Protein AF-A0A1C5ZHC7-F1 (afdb_monomer)

Structure (mmCIF, N/CA/C/O backbone):
data_AF-A0A1C5ZHC7-F1
#
_entry.id   AF-A0A1C5ZHC7-F1
#
loop_
_atom_site.group_PDB
_atom_site.id
_atom_site.type_symbol
_atom_site.label_atom_id
_atom_site.label_alt_id
_atom_site.label_comp_id
_atom_site.label_asym_id
_atom_site.label_entity_id
_atom_site.label_seq_id
_atom_site.pdbx_PDB_ins_code
_atom_site.Cartn_x
_atom_site.Cartn_y
_atom_site.Cartn_z
_atom_site.occupancy
_atom_site.B_iso_or_equiv
_atom_site.auth_seq_id
_atom_site.auth_comp_id
_atom_site.auth_asym_id
_atom_site.auth_atom_id
_atom_site.pdbx_PDB_model_num
ATOM 1 N N . MET A 1 1 ? 1.760 9.933 -16.561 1.00 65.75 1 MET A N 1
ATOM 2 C CA . MET A 1 1 ? 1.036 8.722 -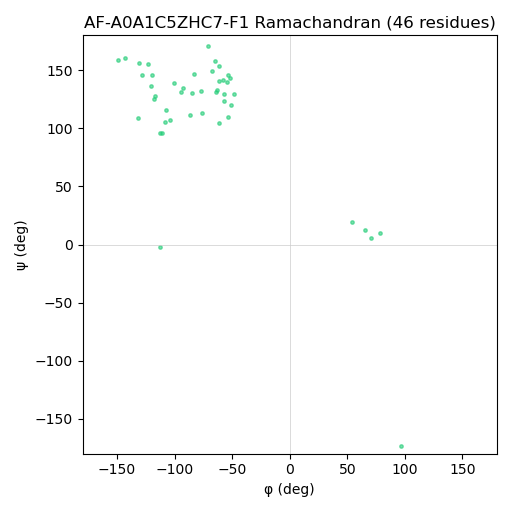16.121 1.00 65.75 1 MET A CA 1
ATOM 3 C C . MET A 1 1 ? 1.708 8.247 -14.845 1.00 65.75 1 MET A C 1
ATOM 5 O O . MET A 1 1 ? 2.876 7.889 -14.905 1.00 65.75 1 MET A O 1
ATOM 9 N N . ALA A 1 2 ? 1.058 8.368 -13.689 1.00 76.38 2 ALA A N 1
ATOM 10 C CA . ALA A 1 2 ? 1.626 7.841 -12.451 1.00 76.38 2 ALA A CA 1
ATOM 11 C C . ALA A 1 2 ? 1.269 6.354 -12.342 1.00 76.38 2 ALA A C 1
ATOM 13 O O . ALA A 1 2 ? 0.113 5.991 -12.540 1.00 76.38 2 ALA A O 1
ATOM 14 N N . THR A 1 3 ? 2.257 5.507 -12.063 1.00 91.69 3 THR A N 1
ATOM 15 C CA . THR A 1 3 ? 2.061 4.071 -11.822 1.00 91.69 3 THR A CA 1
ATOM 16 C C . THR A 1 3 ? 2.625 3.72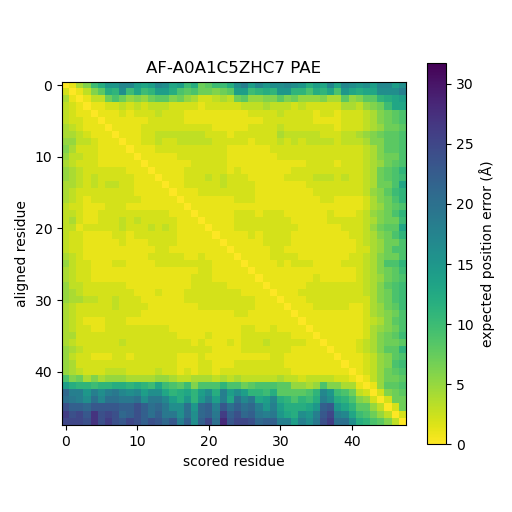2 -10.453 1.00 91.69 3 THR A C 1
ATOM 18 O O . THR A 1 3 ? 3.492 4.430 -9.946 1.00 91.69 3 THR A O 1
ATOM 21 N N . SER A 1 4 ? 2.123 2.656 -9.845 1.00 96.44 4 SER A N 1
ATOM 22 C CA . SER A 1 4 ? 2.708 2.067 -8.643 1.00 96.44 4 SER A CA 1
ATOM 23 C C . SER A 1 4 ? 2.889 0.579 -8.902 1.00 96.44 4 SER A C 1
ATOM 25 O O . SER A 1 4 ? 2.093 -0.024 -9.625 1.00 96.44 4 SER A O 1
ATOM 27 N N . ILE A 1 5 ? 3.940 -0.008 -8.339 1.0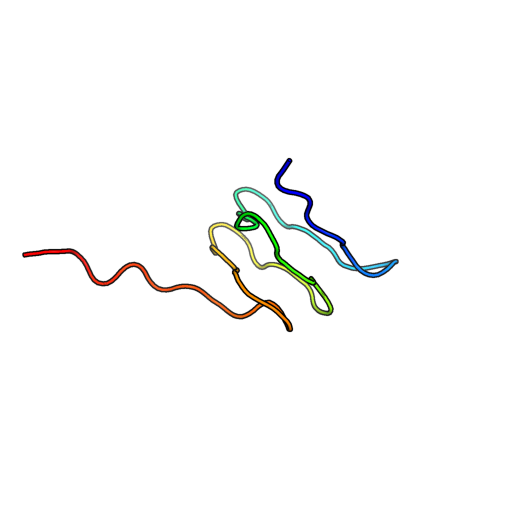0 97.69 5 ILE A N 1
ATOM 28 C CA . ILE A 1 5 ? 4.233 -1.436 -8.471 1.00 97.69 5 ILE A CA 1
ATOM 29 C C . ILE A 1 5 ? 4.261 -2.085 -7.093 1.00 97.69 5 ILE A C 1
ATOM 31 O O . ILE A 1 5 ? 4.818 -1.538 -6.141 1.00 97.69 5 ILE A O 1
ATOM 35 N N . ILE A 1 6 ? 3.643 -3.259 -6.997 1.00 97.75 6 ILE A N 1
ATOM 36 C CA . ILE A 1 6 ? 3.518 -4.031 -5.762 1.00 97.75 6 ILE A CA 1
ATOM 37 C C . ILE A 1 6 ? 4.231 -5.364 -5.973 1.00 97.75 6 ILE A C 1
ATOM 39 O O . ILE A 1 6 ? 3.958 -6.077 -6.941 1.00 97.75 6 ILE A O 1
ATOM 43 N N . ARG A 1 7 ? 5.182 -5.688 -5.090 1.00 97.94 7 ARG A N 1
ATOM 44 C CA . ARG A 1 7 ? 5.889 -6.973 -5.107 1.00 97.94 7 ARG A CA 1
ATOM 45 C C . ARG A 1 7 ? 4.882 -8.106 -4.905 1.00 97.94 7 ARG A C 1
ATOM 47 O O . ARG A 1 7 ? 3.985 -8.003 -4.077 1.00 97.94 7 ARG A O 1
ATOM 54 N N . ASN A 1 8 ? 5.068 -9.212 -5.624 1.00 97.88 8 ASN A N 1
ATOM 55 C CA . ASN A 1 8 ? 4.251 -10.407 -5.426 1.00 97.88 8 ASN A CA 1
ATOM 56 C C . ASN A 1 8 ? 4.211 -10.826 -3.942 1.00 97.88 8 ASN A C 1
ATOM 58 O O . ASN A 1 8 ? 5.231 -10.745 -3.248 1.00 97.88 8 ASN A O 1
ATOM 62 N N . GLN A 1 9 ? 3.046 -11.310 -3.503 1.00 97.81 9 GLN A N 1
ATOM 63 C CA . GLN A 1 9 ? 2.749 -11.754 -2.131 1.00 97.81 9 GLN A CA 1
ATOM 64 C C . GLN A 1 9 ? 2.771 -10.658 -1.053 1.00 97.81 9 GLN A C 1
ATOM 66 O O . GLN A 1 9 ? 2.743 -10.982 0.129 1.00 97.81 9 GLN A O 1
ATOM 71 N N . VAL A 1 10 ? 2.804 -9.382 -1.437 1.00 97.94 10 VAL A N 1
ATOM 72 C CA . VAL A 1 10 ? 2.537 -8.277 -0.509 1.00 97.94 10 VAL A CA 1
ATOM 73 C C . VAL A 1 10 ? 1.036 -8.164 -0.271 1.00 97.94 10 VAL A C 1
ATOM 75 O O . VAL A 1 10 ? 0.256 -8.136 -1.227 1.00 97.94 10 VAL A O 1
ATOM 78 N N . GLN A 1 11 ? 0.643 -8.057 0.993 1.00 98.06 11 GLN A N 1
ATOM 79 C CA . GLN A 1 11 ? -0.732 -7.784 1.389 1.00 98.06 11 GLN A CA 1
ATOM 80 C C . GLN A 1 11 ? -0.949 -6.281 1.559 1.00 98.06 11 GLN A C 1
ATOM 82 O O . GLN A 1 11 ? -0.138 -5.576 2.161 1.00 98.06 11 GLN A O 1
ATOM 87 N N . VAL A 1 12 ? -2.063 -5.794 1.018 1.00 97.50 12 VAL A N 1
ATOM 88 C CA . VAL A 1 12 ? -2.594 -4.467 1.330 1.00 97.50 12 VAL A CA 1
ATOM 89 C C . VAL A 1 12 ? -3.835 -4.696 2.172 1.00 97.50 12 VAL A C 1
ATOM 91 O O . VAL A 1 12 ? -4.849 -5.167 1.658 1.00 97.50 12 VAL A O 1
ATOM 94 N N . GLU A 1 13 ? -3.714 -4.442 3.472 1.00 98.12 13 GLU A N 1
ATOM 95 C CA . GLU A 1 13 ? -4.809 -4.622 4.421 1.00 98.12 13 GLU A CA 1
ATOM 96 C C . GLU A 1 13 ? -5.897 -3.553 4.233 1.00 98.12 13 GLU A C 1
ATOM 98 O O . GLU A 1 13 ? -5.747 -2.582 3.483 1.00 98.12 13 GLU A O 1
ATOM 103 N N . GLU A 1 14 ? -7.023 -3.734 4.921 1.00 97.88 14 GLU A N 1
ATOM 104 C CA . GLU A 1 14 ? -8.187 -2.865 4.786 1.00 97.88 14 GLU A CA 1
ATOM 105 C C . GLU A 1 14 ? -7.855 -1.393 5.082 1.00 97.88 14 GLU A C 1
ATOM 107 O O . GLU A 1 14 ? -7.231 -1.042 6.084 1.00 97.88 14 GLU A O 1
ATOM 112 N N . GLY A 1 15 ? -8.245 -0.511 4.160 1.00 95.38 15 GLY A N 1
ATOM 113 C CA . GLY A 1 15 ? -7.950 0.919 4.253 1.00 95.38 15 GLY A CA 1
ATOM 114 C C . GLY A 1 15 ? -6.477 1.296 4.038 1.00 95.38 15 GLY A C 1
ATOM 115 O O . GLY A 1 15 ? -6.141 2.470 4.192 1.00 95.38 15 GLY A O 1
ATOM 116 N N . GLY A 1 16 ? -5.597 0.352 3.681 1.00 96.56 16 GLY A N 1
ATOM 117 C CA . GLY A 1 16 ? -4.216 0.638 3.296 1.00 96.56 16 GLY A CA 1
ATOM 118 C C . GLY A 1 16 ? -4.144 1.489 2.021 1.00 96.56 16 GLY A C 1
ATOM 119 O O . GLY A 1 16 ? -4.812 1.205 1.027 1.00 96.56 16 GLY A O 1
ATOM 120 N N . PHE A 1 17 ? -3.322 2.541 2.029 1.00 95.88 17 PHE A N 1
ATOM 121 C CA . PHE A 1 17 ? -3.205 3.491 0.918 1.00 95.88 17 PHE A CA 1
ATOM 122 C C . PHE A 1 17 ? -1.798 3.483 0.315 1.00 95.88 17 PHE A C 1
ATOM 124 O O . PHE A 1 17 ? -0.810 3.684 1.018 1.00 95.88 17 PHE A O 1
ATOM 131 N N . VAL A 1 18 ? -1.698 3.318 -1.008 1.00 97.25 18 VAL A N 1
ATOM 132 C CA . VAL A 1 18 ? -0.427 3.354 -1.749 1.00 97.25 18 VAL A CA 1
ATOM 133 C C . VAL A 1 18 ? -0.339 4.646 -2.554 1.00 97.25 18 VAL A C 1
ATOM 135 O O . VAL A 1 18 ? -1.109 4.869 -3.487 1.00 97.25 18 VAL A O 1
ATOM 138 N N . GLY A 1 19 ? 0.633 5.491 -2.216 1.00 95.88 19 GLY A N 1
ATOM 139 C CA . GLY A 1 19 ? 0.913 6.721 -2.947 1.00 95.88 19 GLY A CA 1
ATOM 140 C C . GLY A 1 19 ? 1.310 6.461 -4.403 1.00 95.88 19 GLY A C 1
ATOM 141 O O . GLY A 1 19 ? 1.866 5.415 -4.748 1.0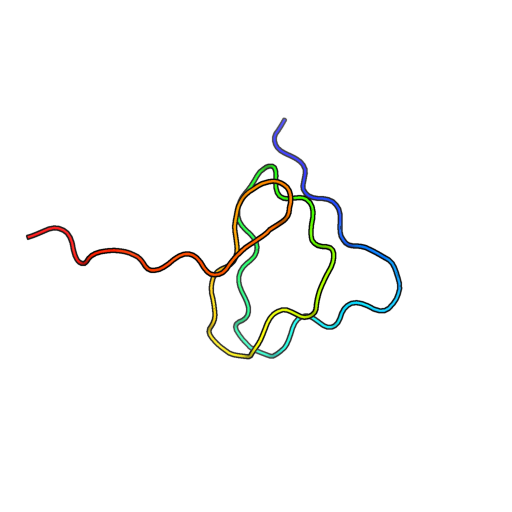0 95.88 19 GLY A O 1
ATOM 142 N N . MET A 1 20 ? 1.061 7.440 -5.266 1.00 96.12 20 MET A N 1
ATOM 143 C CA . MET A 1 20 ? 1.492 7.409 -6.666 1.00 96.12 20 MET A CA 1
ATOM 144 C C . MET A 1 20 ? 3.016 7.262 -6.790 1.00 96.12 20 MET A C 1
ATOM 146 O O . MET A 1 20 ? 3.756 7.887 -6.032 1.00 96.12 20 MET A O 1
ATOM 150 N N . GLY A 1 21 ? 3.495 6.480 -7.763 1.00 96.00 21 GLY A N 1
ATOM 151 C CA . GLY A 1 21 ? 4.936 6.311 -8.002 1.00 96.00 21 GLY A CA 1
ATOM 152 C C . GLY A 1 21 ? 5.627 5.355 -7.028 1.00 96.00 21 GLY A C 1
ATOM 153 O O . GLY A 1 21 ? 6.857 5.317 -6.986 1.00 96.00 21 GLY A O 1
ATOM 154 N N . SER A 1 22 ? 4.868 4.618 -6.213 1.00 97.62 22 SER A N 1
ATOM 155 C CA . SER A 1 22 ? 5.442 3.801 -5.142 1.00 97.62 22 SER A CA 1
ATOM 156 C C . SER A 1 22 ? 5.936 2.446 -5.631 1.00 97.62 22 SER A C 1
ATOM 158 O O . SER A 1 22 ? 5.323 1.814 -6.495 1.00 97.62 22 SER A O 1
ATOM 160 N N . VAL A 1 23 ? 7.010 1.968 -5.002 1.00 98.00 23 VAL A N 1
ATOM 161 C CA . VAL A 1 23 ? 7.531 0.605 -5.164 1.00 98.00 23 VAL A CA 1
ATOM 162 C C . VAL A 1 23 ? 7.343 -0.133 -3.847 1.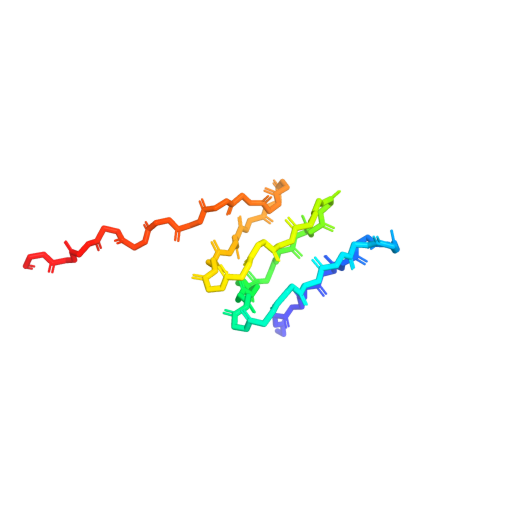00 98.00 23 VAL A C 1
ATOM 164 O O . VAL A 1 23 ? 8.132 0.011 -2.909 1.00 98.00 23 VAL A O 1
ATOM 167 N N . VAL A 1 24 ? 6.251 -0.886 -3.754 1.00 98.19 24 VAL A N 1
ATOM 168 C CA . VAL A 1 24 ? 5.828 -1.555 -2.523 1.00 98.19 24 VAL A CA 1
ATOM 169 C C . VAL A 1 24 ? 6.506 -2.918 -2.425 1.00 98.19 24 VAL A C 1
ATOM 171 O O . VAL A 1 24 ? 6.232 -3.823 -3.210 1.00 98.19 24 VAL A O 1
ATOM 174 N N . VAL A 1 25 ? 7.413 -3.057 -1.458 1.00 98.19 25 VAL A N 1
ATOM 175 C CA . VAL A 1 25 ? 8.226 -4.272 -1.245 1.00 98.19 25 VAL A CA 1
ATOM 176 C C . VAL A 1 25 ? 7.889 -5.021 0.049 1.00 98.19 25 VAL A C 1
ATOM 178 O O . VAL A 1 25 ? 8.495 -6.057 0.316 1.00 98.19 25 VAL A O 1
ATOM 181 N N . ARG A 1 26 ? 6.960 -4.495 0.856 1.00 97.69 26 ARG A N 1
ATOM 182 C CA . ARG A 1 26 ? 6.505 -5.029 2.152 1.00 97.69 26 ARG A CA 1
ATOM 183 C C . ARG A 1 26 ? 5.004 -4.788 2.305 1.00 97.69 26 ARG A C 1
ATOM 185 O O . ARG A 1 26 ? 4.478 -3.909 1.625 1.00 97.69 26 ARG A O 1
ATOM 192 N N . ASP A 1 27 ? 4.373 -5.539 3.201 1.00 98.31 27 ASP A N 1
ATOM 193 C CA . ASP A 1 27 ? 2.953 -5.402 3.534 1.00 98.31 27 ASP A CA 1
ATOM 194 C C . ASP A 1 27 ? 2.583 -3.970 3.932 1.00 98.31 27 ASP A C 1
ATOM 196 O O . ASP A 1 27 ? 3.385 -3.239 4.525 1.00 98.31 27 ASP A O 1
ATOM 200 N N . VAL A 1 28 ? 1.363 -3.578 3.566 1.00 97.75 28 VAL A N 1
ATOM 201 C CA . VAL A 1 28 ? 0.751 -2.295 3.914 1.00 97.75 28 VAL A CA 1
ATOM 202 C C . VAL A 1 28 ? -0.277 -2.560 5.016 1.00 97.75 28 VAL A C 1
ATOM 204 O O . VAL A 1 28 ? -1.325 -3.133 4.709 1.00 97.75 28 VAL A O 1
ATOM 207 N N . PRO A 1 29 ? 0.003 -2.165 6.274 1.00 97.25 29 PRO A N 1
ATOM 208 C CA . PRO A 1 29 ? -0.915 -2.383 7.386 1.00 97.25 29 PRO A CA 1
ATOM 209 C C . PRO A 1 29 ? -2.226 -1.609 7.226 1.00 97.25 29 PRO A C 1
ATOM 211 O O . PRO A 1 29 ? -2.276 -0.580 6.536 1.00 97.25 29 PRO A O 1
ATOM 214 N N . ALA A 1 30 ? -3.268 -2.071 7.914 1.00 97.75 30 ALA A N 1
ATOM 215 C CA . ALA A 1 30 ? -4.591 -1.470 7.869 1.00 97.75 30 ALA A CA 1
ATOM 216 C C . ALA A 1 30 ? -4.532 0.025 8.212 1.00 97.75 30 ALA A C 1
ATOM 218 O O . ALA A 1 30 ? -3.776 0.455 9.090 1.00 97.75 30 ALA A O 1
ATOM 219 N N . TYR A 1 31 ? -5.317 0.826 7.490 1.00 95.56 31 TYR A N 1
ATOM 220 C CA . TYR A 1 31 ? -5.412 2.282 7.670 1.00 95.56 31 TYR A CA 1
ATOM 221 C C . TYR A 1 31 ? -4.072 3.045 7.607 1.00 95.56 31 TYR A C 1
ATOM 223 O O . TYR A 1 31 ? -3.977 4.183 8.072 1.00 95.56 31 TYR A O 1
ATOM 231 N N . THR A 1 32 ? -3.032 2.447 7.019 1.00 95.31 32 THR A N 1
ATOM 232 C CA . THR A 1 32 ? -1.715 3.074 6.856 1.00 95.31 32 THR A CA 1
ATOM 233 C C . THR A 1 32 ? -1.547 3.601 5.435 1.00 95.31 32 THR A C 1
ATOM 235 O O . THR A 1 32 ? -1.906 2.944 4.462 1.00 95.31 32 THR A O 1
ATOM 238 N N . THR A 1 33 ? -0.956 4.786 5.292 1.00 96.56 33 THR A N 1
ATOM 239 C CA . THR A 1 33 ? -0.507 5.296 3.988 1.00 96.56 33 THR A CA 1
ATOM 240 C C . THR A 1 33 ? 0.965 4.949 3.801 1.00 96.56 33 THR A C 1
ATOM 242 O O . THR A 1 33 ? 1.760 5.216 4.695 1.00 96.56 33 THR A O 1
ATOM 245 N N . VAL A 1 34 ? 1.354 4.391 2.654 1.00 97.25 34 VAL A N 1
ATOM 246 C CA . VAL A 1 34 ? 2.758 4.208 2.260 1.00 97.25 34 VAL A CA 1
ATOM 247 C C . VAL A 1 34 ? 3.068 4.960 0.971 1.00 97.25 34 VAL A C 1
ATOM 249 O O . VAL A 1 34 ? 2.224 5.053 0.079 1.00 97.25 34 VAL A O 1
ATOM 252 N N . ALA A 1 35 ? 4.283 5.487 0.843 1.00 96.62 35 ALA A N 1
ATOM 253 C CA . ALA A 1 35 ? 4.730 6.156 -0.377 1.00 96.62 35 ALA A CA 1
ATOM 254 C C . ALA A 1 35 ? 6.240 6.008 -0.615 1.00 96.62 35 ALA A C 1
ATOM 256 O O . ALA A 1 35 ? 7.009 5.768 0.319 1.00 96.62 35 ALA A O 1
ATOM 257 N N . GLY A 1 36 ? 6.660 6.188 -1.871 1.00 95.00 36 GLY A N 1
ATOM 258 C CA . GLY A 1 36 ? 8.066 6.256 -2.280 1.00 95.00 36 GLY A CA 1
ATOM 259 C C . GLY A 1 36 ? 8.650 4.938 -2.797 1.00 95.00 36 GLY A C 1
ATOM 260 O O . GLY A 1 36 ? 7.949 3.943 -2.990 1.00 95.00 36 GLY A O 1
ATOM 261 N N . ASN A 1 37 ? 9.959 4.942 -3.049 1.00 96.75 37 ASN A N 1
ATOM 262 C CA . ASN A 1 37 ? 10.717 3.782 -3.512 1.00 96.75 37 ASN A CA 1
ATOM 263 C C . ASN A 1 37 ? 12.001 3.620 -2.672 1.00 96.75 37 ASN A C 1
ATOM 265 O O . ASN A 1 37 ? 12.911 4.438 -2.820 1.00 96.7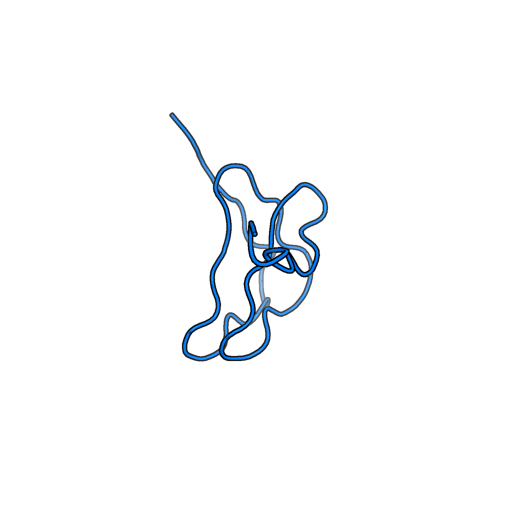5 37 ASN A O 1
ATOM 269 N N . PRO A 1 38 ? 12.101 2.596 -1.803 1.00 96.56 38 PRO A N 1
ATOM 270 C CA . PRO A 1 38 ? 11.043 1.648 -1.435 1.00 96.56 38 PRO A CA 1
ATOM 271 C C . PRO A 1 38 ? 9.916 2.336 -0.647 1.00 96.56 38 PRO A C 1
ATOM 273 O O . PRO A 1 38 ? 10.175 3.297 0.081 1.00 96.56 38 PRO A O 1
ATOM 276 N N . ALA A 1 39 ? 8.682 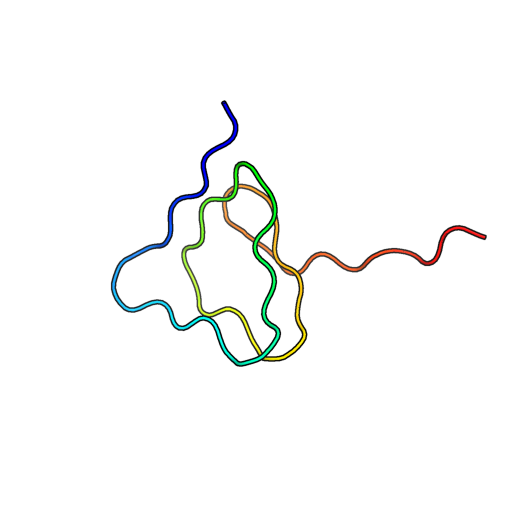1.840 -0.775 1.00 97.56 39 ALA A N 1
ATOM 277 C CA . ALA A 1 39 ? 7.523 2.414 -0.095 1.00 97.56 39 ALA A CA 1
ATOM 278 C C . ALA A 1 39 ? 7.659 2.299 1.433 1.00 97.56 39 ALA A C 1
ATOM 280 O O . ALA A 1 39 ? 7.974 1.227 1.957 1.00 97.56 39 ALA A O 1
ATOM 281 N N . LYS A 1 40 ? 7.426 3.406 2.144 1.00 96.44 40 LYS A N 1
ATOM 282 C CA . LYS A 1 40 ? 7.500 3.506 3.612 1.00 96.44 40 LYS A CA 1
ATOM 283 C C . LYS A 1 40 ? 6.249 4.188 4.165 1.00 96.44 40 LYS A C 1
ATOM 285 O O . LYS A 1 40 ? 5.636 4.945 3.408 1.00 96.44 40 LYS A O 1
ATOM 290 N N . PRO A 1 41 ? 5.891 3.960 5.447 1.00 95.50 41 PRO A N 1
ATOM 291 C CA . PRO A 1 41 ? 4.815 4.693 6.101 1.00 95.50 41 PRO A CA 1
ATOM 292 C C . PRO A 1 41 ? 4.962 6.197 5.881 1.00 95.50 41 PRO A C 1
ATOM 294 O O . PRO A 1 41 ? 6.041 6.767 6.052 1.00 95.50 41 PRO A O 1
ATOM 297 N N . PHE A 1 42 ? 3.875 6.806 5.436 1.00 91.38 42 PHE A N 1
ATOM 298 C CA . PHE A 1 42 ? 3.761 8.218 5.146 1.00 91.38 42 PHE A CA 1
ATOM 299 C C . PHE A 1 42 ? 2.833 8.831 6.185 1.00 91.38 42 PHE A C 1
ATOM 301 O O . PHE A 1 42 ? 1.609 8.805 6.050 1.00 91.38 42 PHE A O 1
ATOM 308 N N . ASP A 1 43 ? 3.431 9.387 7.231 1.00 84.00 43 ASP A N 1
ATOM 309 C CA . ASP A 1 43 ? 2.698 10.193 8.190 1.00 84.00 43 ASP A CA 1
ATOM 310 C C . ASP A 1 43 ? 2.427 11.557 7.564 1.00 84.00 43 ASP A C 1
ATOM 312 O O . ASP A 1 43 ? 3.340 12.359 7.340 1.00 84.00 43 ASP A O 1
ATOM 316 N N . LYS A 1 44 ? 1.151 11.853 7.303 1.00 67.06 44 LYS A N 1
ATOM 317 C CA . LYS A 1 44 ? 0.744 13.242 7.107 1.00 67.06 44 LYS A CA 1
ATOM 318 C C . LYS A 1 44 ? 1.044 13.968 8.416 1.00 67.06 44 LYS A C 1
ATOM 320 O O . LYS A 1 44 ? 0.298 13.824 9.385 1.00 67.06 44 LYS A O 1
ATOM 325 N N . LYS A 1 45 ? 2.106 14.781 8.460 1.00 64.62 45 LYS A N 1
ATOM 326 C CA . LYS A 1 45 ? 2.127 15.898 9.410 1.00 64.62 45 LYS A CA 1
ATOM 327 C C . LYS A 1 45 ? 0.811 16.637 9.184 1.00 64.62 45 LYS A C 1
ATOM 329 O O . LYS A 1 45 ? 0.540 17.044 8.058 1.00 64.62 45 LYS A O 1
ATOM 334 N N . LYS A 1 46 ? -0.027 16.731 10.222 1.00 53.00 46 LYS A N 1
ATOM 335 C CA . LYS A 1 46 ? -1.148 17.670 10.220 1.00 53.00 46 LYS A CA 1
ATOM 336 C C . LYS A 1 46 ? -0.528 19.026 9.898 1.00 53.00 46 LYS A C 1
ATOM 338 O O . LYS A 1 46 ? 0.285 19.515 10.680 1.00 53.00 46 LYS A O 1
ATOM 343 N N . GLU A 1 47 ? -0.806 19.539 8.709 1.00 58.84 47 GLU A N 1
ATOM 344 C CA . GLU A 1 47 ? -0.536 20.934 8.398 1.00 58.84 47 GLU A CA 1
ATOM 345 C C . GLU A 1 47 ? -1.302 21.747 9.448 1.00 58.84 47 GLU A C 1
ATOM 347 O O . GLU A 1 47 ? -2.484 21.487 9.695 1.00 58.84 47 GLU A O 1
ATOM 352 N N . GLY A 1 48 ? -0.567 22.593 10.172 1.00 46.53 48 GLY A N 1
ATOM 353 C CA . GLY A 1 48 ? -1.155 23.642 10.999 1.00 46.53 48 GLY A CA 1
ATOM 354 C C . GLY A 1 48 ? -1.687 24.770 10.134 1.00 46.53 48 GLY A C 1
ATOM 355 O O . GLY A 1 48 ? -1.257 24.860 8.961 1.00 46.53 48 GLY A O 1
#

Mean predicted aligned error: 4.33 Å

Secondary structure (DSSP, 8-state):
----EE-TT--B-TT-EE-TT-EE-S-B-TT-EEETTTTEE-------

pLDDT: mean 91.4, std 12.95, range [46.53, 98.31]

Foldseek 3Di:
DFDEDADPPAAEDALFAEDTNEDDPHHGDHVFYWYDVPTDTDDPPPDD

Nearest PDB structures (foldseek):
  7txp-assembly1_A  TM=9.865E-01  e=7.610E-04  Acinetobacter baumannii
  7ojp-assembly7_U  TM=9.742E-01  e=1.610E-03  Pseudomonas paraeruginosa PA7
  3srt-assembly2_B  TM=8.647E-01  e=5.340E-03  Clostridioides difficile 630
  4egg-assembly1_A  TM=8.281E-01  e=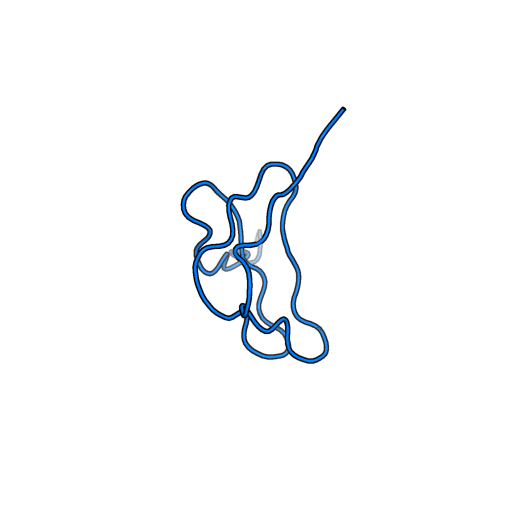2.932E-03  Staphylococcus aureus subsp. aureus COL
  5u2k-assembly1_A  TM=8.209E-01  e=4.954E-03  Staphylococcus aureus subsp. aureus COL

Radius of gyration: 10.76 Å; Cα contacts (8 Å, |Δi|>4): 103; chains: 1; bounding box: 19×35×27 Å

Sequence (48 aa):
MATSIIRNQVQVEEGGFVGMGSVVVRDVPAYTTVAGNPAKPFDKKKEG

Solvent-accessible surface area (backbone atoms only — not comparable to full-atom values): 2915 Å² total; per-residue (Å²): 134,81,56,64,50,72,44,88,92,51,51,7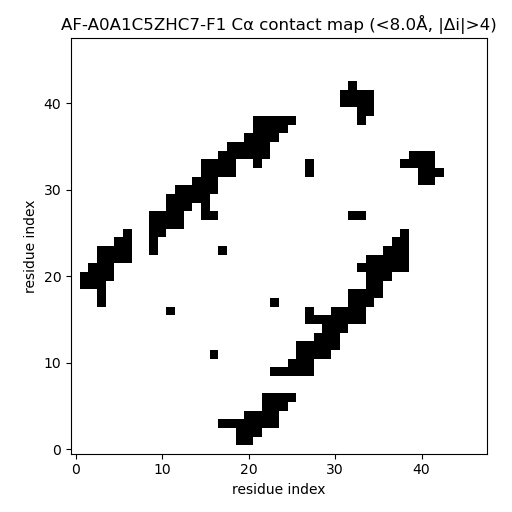3,37,68,72,37,40,78,38,78,57,14,35,33,80,60,65,35,55,60,69,36,40,29,34,38,77,71,40,38,83,51,78,77,73,79,79,127